Protein AF-A0A2Z6E116-F1 (afdb_monomer)

Radius of gyration: 24.7 Å; Cα contacts (8 Å, |Δi|>4): 82; chains: 1; bounding box: 45×44×66 Å

Foldseek 3Di:
DDDPPDQFWKWFDPVPPDIDIDSDPVVPPPTRIDTDPDPDPDPDPPPDDDDDDDDPDDPPDDPPPPDPVLNVVLVVLVVVLVVLVVLLVVLVVCLVVDDPVCNVVSVVVNVVSVVVNVVSVVVNVVSD

Nearest PDB structures (foldseek):
  5eiu-assembly1_D  TM=9.841E-01  e=2.443E+00  Macaca mulatta
  5c1f-assembly1_B  TM=9.085E-01  e=5.456E+00  Schizosaccharomyces pombe 972h-

pLDDT: mean 76.54, std 18.77, range [38.03, 97.5]

Secondary structure (DSSP, 8-state):
-PPP----EEEEE-SSS-EEEES-TTTTTTSEEEEE-PPP----S--S--------S--S-S------HHHHHHHHHHHHHHHHHHHHHHHHHHHHHS-HHHHHHHHHHHHHHHHHHHHHHHHHHHT-

Organism: Hydrogenophilus thermoluteolus (NCBI:txid297)

Solvent-accessible surface area (backbone atoms only — not comparable to full-atom values): 8101 Å² total; per-residue (Å²): 131,88,74,82,85,74,78,62,39,28,44,25,48,69,86,75,88,50,74,46,77,41,69,54,75,76,75,42,66,95,41,62,52,45,77,54,77,71,76,77,80,71,84,63,81,87,64,77,87,72,90,78,83,89,74,80,92,62,87,90,80,70,88,74,78,77,72,53,69,63,59,54,51,50,50,52,49,51,55,50,44,56,49,39,53,51,52,43,53,51,47,55,56,48,48,74,73,46,56,76,85,53,34,62,58,47,50,55,51,42,52,51,42,52,54,48,44,55,50,48,52,55,52,50,61,75,72,104

Structure (mmCIF, N/CA/C/O backbone):
data_AF-A0A2Z6E116-F1
#
_entry.id   AF-A0A2Z6E116-F1
#
loop_
_atom_site.group_PDB
_atom_site.id
_atom_site.type_symbol
_atom_site.label_atom_id
_atom_site.label_alt_id
_atom_site.label_comp_id
_atom_site.label_asym_id
_atom_site.label_entity_id
_atom_site.label_seq_id
_atom_site.pdbx_PDB_ins_code
_atom_site.Cartn_x
_atom_site.Cartn_y
_atom_site.Cartn_z
_atom_site.occupancy
_atom_site.B_iso_or_equiv
_atom_site.auth_s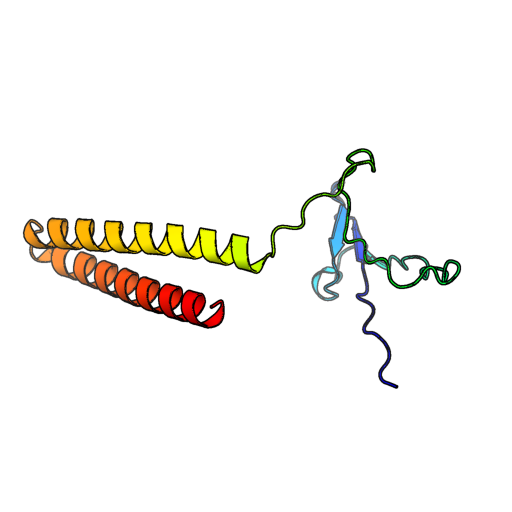eq_id
_atom_site.auth_comp_id
_atom_site.auth_asym_id
_atom_site.auth_atom_id
_atom_site.pdbx_PDB_model_num
ATOM 1 N N . MET A 1 1 ? 5.047 6.996 -42.459 1.00 38.03 1 MET A N 1
ATOM 2 C CA . MET A 1 1 ? 5.817 6.267 -41.429 1.00 38.03 1 MET A CA 1
ATOM 3 C C . MET A 1 1 ? 6.069 7.221 -40.267 1.00 38.03 1 MET A C 1
ATOM 5 O O . MET A 1 1 ? 6.754 8.212 -40.498 1.00 38.03 1 MET A O 1
ATOM 9 N N . PRO A 1 2 ? 5.483 7.024 -39.075 1.00 41.84 2 PRO A N 1
ATOM 10 C CA . PRO A 1 2 ? 5.830 7.846 -37.919 1.00 41.84 2 PRO A CA 1
ATOM 11 C C . PRO A 1 2 ? 7.256 7.486 -37.476 1.00 41.84 2 PRO A C 1
ATOM 13 O O . PRO A 1 2 ? 7.585 6.311 -37.328 1.00 41.84 2 PRO A O 1
ATOM 16 N N . GLN A 1 3 ? 8.120 8.493 -37.358 1.00 39.84 3 GLN A N 1
ATOM 17 C CA . GLN A 1 3 ? 9.522 8.313 -36.980 1.00 39.84 3 GLN A CA 1
ATOM 18 C C . GLN A 1 3 ? 9.624 7.825 -35.524 1.00 39.84 3 GLN A C 1
ATOM 20 O O . GLN A 1 3 ? 8.803 8.234 -34.696 1.00 39.84 3 GLN A O 1
ATOM 25 N N . PRO A 1 4 ? 10.60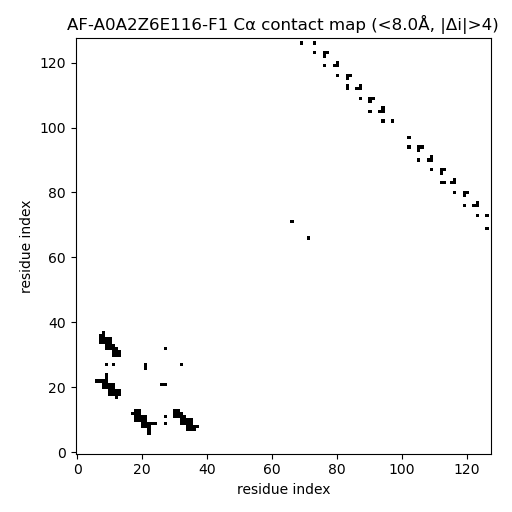5 6.968 -35.183 1.00 47.62 4 PRO A N 1
ATOM 26 C CA . PRO A 1 4 ? 10.807 6.537 -33.807 1.00 47.62 4 PRO A CA 1
ATOM 27 C C . PRO A 1 4 ? 11.115 7.756 -32.930 1.00 47.62 4 PRO A C 1
ATOM 29 O O . PRO A 1 4 ? 11.989 8.563 -33.249 1.00 47.62 4 PRO A O 1
ATOM 32 N N . ALA A 1 5 ? 10.384 7.898 -31.825 1.00 48.94 5 ALA A N 1
ATOM 33 C CA . ALA A 1 5 ? 10.650 8.910 -30.813 1.00 48.94 5 ALA A CA 1
ATOM 34 C C . ALA A 1 5 ? 11.977 8.575 -30.116 1.00 48.94 5 ALA A C 1
ATOM 36 O O . ALA A 1 5 ? 12.016 7.836 -29.134 1.00 48.94 5 ALA A O 1
ATOM 37 N N . TRP A 1 6 ? 13.086 9.072 -30.657 1.00 59.59 6 TRP A N 1
ATOM 38 C CA . TRP A 1 6 ? 14.381 9.008 -30.000 1.00 59.59 6 TRP A CA 1
ATOM 39 C C . TRP A 1 6 ? 14.317 9.876 -28.736 1.00 59.59 6 TRP A C 1
ATOM 41 O O . TRP A 1 6 ? 14.024 11.072 -28.782 1.00 59.59 6 TRP A O 1
ATOM 51 N N . ALA A 1 7 ? 14.534 9.254 -27.579 1.00 63.31 7 ALA A N 1
ATOM 52 C CA . ALA A 1 7 ? 14.692 9.963 -26.318 1.00 63.31 7 ALA A CA 1
ATOM 53 C C . ALA A 1 7 ? 15.947 10.851 -26.411 1.00 63.31 7 ALA A C 1
ATOM 55 O O . ALA A 1 7 ? 17.045 10.342 -26.638 1.00 63.31 7 ALA A O 1
ATOM 56 N N . ARG A 1 8 ? 15.797 12.174 -26.270 1.00 73.31 8 ARG A N 1
ATOM 57 C CA . ARG A 1 8 ? 16.926 13.118 -26.290 1.00 73.31 8 ARG A CA 1
ATOM 58 C C . ARG A 1 8 ? 17.621 13.021 -24.932 1.00 73.31 8 ARG A C 1
ATOM 60 O O . ARG A 1 8 ? 17.110 13.563 -23.958 1.00 73.31 8 ARG A O 1
ATOM 67 N N . LEU A 1 9 ? 18.751 12.323 -24.843 1.00 81.00 9 LEU A N 1
ATOM 68 C CA . LEU A 1 9 ? 19.484 12.201 -23.582 1.00 81.00 9 LEU A CA 1
ATOM 69 C C . LEU A 1 9 ? 20.437 13.388 -23.399 1.00 81.00 9 LEU A C 1
ATOM 71 O O . LEU A 1 9 ? 21.331 13.608 -24.208 1.00 81.00 9 LEU A O 1
ATOM 75 N N . TRP A 1 10 ? 20.264 14.139 -22.320 1.00 82.81 10 TRP A N 1
ATOM 76 C CA . TRP A 1 10 ? 21.096 15.283 -21.958 1.00 82.81 10 TRP A CA 1
ATOM 77 C C . TRP A 1 10 ? 22.007 14.929 -20.791 1.00 82.81 10 TRP A C 1
ATOM 79 O O . TRP A 1 10 ? 21.564 14.278 -19.847 1.00 82.81 10 TRP A O 1
ATOM 89 N N . LYS A 1 11 ? 23.252 15.402 -20.820 1.00 83.75 11 LYS A N 1
ATOM 90 C CA . LYS A 1 11 ? 24.182 15.375 -19.688 1.00 83.75 11 LYS A CA 1
ATOM 91 C C . LYS A 1 11 ? 24.365 16.781 -19.170 1.00 83.75 11 LYS A C 1
ATOM 93 O O . LYS A 1 11 ? 24.880 17.634 -19.880 1.00 83.75 11 LYS A O 1
ATOM 98 N N . CYS A 1 12 ? 23.963 17.002 -17.933 1.00 83.69 12 CYS A N 1
ATOM 99 C CA . CYS A 1 12 ? 24.084 18.273 -17.251 1.00 83.69 12 CYS A CA 1
ATOM 100 C C . CYS A 1 12 ? 25.232 18.224 -16.246 1.00 83.69 12 CYS A C 1
ATOM 102 O O . CYS A 1 12 ? 25.234 17.351 -15.375 1.00 83.69 12 CYS A O 1
ATOM 104 N N . ASP A 1 13 ? 26.168 19.171 -16.325 1.00 82.31 13 ASP A N 1
ATOM 105 C CA . ASP A 1 13 ? 27.078 19.450 -15.216 1.00 82.31 13 ASP A CA 1
ATOM 106 C C . ASP A 1 13 ? 26.394 20.407 -14.233 1.00 82.31 13 ASP A C 1
ATOM 108 O O . ASP A 1 13 ? 25.929 21.490 -14.595 1.00 82.31 13 ASP A O 1
ATOM 112 N N . ALA A 1 14 ? 26.270 19.981 -12.976 1.00 67.50 14 ALA A N 1
ATOM 113 C CA . ALA A 1 14 ? 25.634 20.772 -11.926 1.00 67.50 14 ALA A CA 1
ATOM 114 C C . ALA A 1 14 ? 26.627 21.690 -11.183 1.00 67.50 14 ALA A C 1
ATOM 116 O O . ALA A 1 14 ? 26.356 22.108 -10.063 1.00 67.50 14 ALA A O 1
ATOM 117 N N . GLY A 1 15 ? 27.798 21.991 -11.763 1.00 60.78 15 GLY A N 1
ATOM 118 C CA . GLY A 1 15 ? 28.803 22.889 -11.170 1.00 60.78 15 GLY A CA 1
ATOM 119 C C . GLY A 1 15 ? 29.532 22.371 -9.916 1.00 60.78 15 GLY A C 1
ATOM 120 O O . GLY A 1 15 ? 30.526 22.970 -9.525 1.00 60.78 15 GLY A O 1
ATOM 121 N N . HIS A 1 16 ? 29.105 21.248 -9.328 1.00 59.94 16 HIS A N 1
ATOM 122 C CA . HIS A 1 16 ? 29.661 20.668 -8.092 1.00 59.94 16 HIS A CA 1
ATOM 123 C C . HIS A 1 16 ? 30.268 19.258 -8.275 1.00 59.94 16 HIS A C 1
ATOM 125 O O . HIS A 1 16 ? 30.390 18.495 -7.322 1.00 59.94 16 HIS A O 1
ATOM 131 N N . GLY A 1 17 ? 30.624 18.885 -9.511 1.00 64.94 17 GLY A N 1
ATOM 132 C CA . GLY A 1 17 ? 31.154 17.552 -9.848 1.00 64.94 17 GLY A CA 1
ATOM 133 C C . GLY A 1 17 ? 30.087 16.465 -10.037 1.00 64.94 17 GLY A C 1
ATOM 134 O O . GLY A 1 17 ? 30.407 15.365 -10.477 1.00 64.94 17 GLY A O 1
ATOM 135 N N . GLU A 1 18 ? 28.816 16.775 -9.776 1.00 69.50 18 GLU A N 1
ATOM 136 C CA . GLU A 1 18 ? 27.694 15.878 -10.043 1.00 69.50 18 GLU A CA 1
ATOM 137 C C . GLU A 1 18 ? 27.251 15.991 -11.511 1.00 69.50 18 GLU A C 1
ATOM 139 O O . GLU A 1 18 ? 26.933 17.077 -12.013 1.00 69.50 18 GLU A O 1
ATOM 144 N N . VAL A 1 19 ? 27.257 14.852 -12.204 1.00 80.50 19 VAL A N 1
ATOM 145 C CA . VAL A 1 19 ? 26.821 14.723 -13.596 1.00 80.50 19 VAL A CA 1
ATOM 146 C C . VAL A 1 19 ? 25.441 14.079 -13.611 1.00 80.50 19 VAL A C 1
ATOM 148 O O . VAL A 1 19 ? 25.290 12.916 -13.241 1.00 80.50 19 VAL A O 1
ATOM 151 N N . LEU A 1 20 ? 24.442 14.819 -14.083 1.00 79.88 20 LEU A N 1
ATOM 152 C CA . LEU A 1 20 ? 23.067 14.342 -14.195 1.00 79.88 20 LEU A CA 1
ATOM 153 C C . LEU A 1 20 ? 22.743 14.004 -15.649 1.00 79.88 20 LEU A C 1
ATOM 155 O O . LEU A 1 20 ? 22.833 14.869 -16.519 1.00 79.88 20 LEU A O 1
ATOM 159 N N . TYR A 1 21 ? 22.297 12.776 -15.903 1.00 82.50 21 TYR A N 1
ATOM 160 C CA . TYR A 1 21 ? 21.760 12.377 -17.203 1.00 82.50 21 TYR A CA 1
ATOM 161 C C . TYR A 1 21 ? 20.228 12.423 -17.167 1.00 82.50 21 TYR A C 1
ATOM 163 O O . TYR A 1 21 ? 19.615 11.810 -16.297 1.00 82.50 21 TYR A O 1
ATOM 171 N N . THR A 1 22 ? 19.594 13.151 -18.090 1.00 78.19 22 THR A N 1
ATOM 172 C CA . THR A 1 22 ? 18.132 13.331 -18.121 1.00 78.19 22 THR A CA 1
ATOM 173 C C . THR A 1 22 ? 17.573 13.326 -19.543 1.00 78.19 22 THR A C 1
ATOM 175 O O . THR A 1 22 ? 18.195 13.841 -20.466 1.00 78.19 22 THR A O 1
ATOM 178 N N . ASN A 1 23 ? 16.378 12.760 -19.720 1.00 78.56 23 ASN A N 1
ATOM 179 C CA . ASN A 1 23 ? 15.584 12.859 -20.954 1.00 78.56 23 ASN A CA 1
ATOM 180 C C . ASN A 1 23 ? 14.534 13.991 -20.873 1.00 78.56 23 ASN A C 1
ATOM 182 O O . ASN A 1 23 ? 13.786 14.238 -21.815 1.00 78.56 23 ASN A O 1
ATOM 186 N N . ASP A 1 24 ? 14.450 14.692 -19.738 1.00 74.44 24 ASP A N 1
ATOM 187 C CA . ASP A 1 24 ? 13.503 15.788 -19.546 1.00 74.44 24 ASP A CA 1
ATOM 188 C C . ASP A 1 24 ? 14.168 17.146 -19.814 1.00 74.44 24 ASP A C 1
ATOM 190 O O . ASP A 1 24 ? 15.021 17.615 -19.055 1.00 74.44 24 ASP A O 1
ATOM 194 N N . MET A 1 25 ? 13.721 17.808 -20.883 1.00 64.69 25 MET A N 1
ATOM 195 C CA . MET A 1 25 ? 14.175 19.138 -21.302 1.00 64.69 25 MET A CA 1
ATOM 196 C C . MET A 1 25 ? 13.827 20.246 -20.288 1.00 64.69 25 MET A C 1
ATOM 198 O O . MET A 1 25 ? 14.363 21.349 -20.356 1.00 64.69 25 MET A O 1
ATOM 202 N N . ARG A 1 26 ? 12.926 20.003 -19.330 1.00 73.88 26 ARG A N 1
ATOM 203 C CA . ARG A 1 26 ? 12.627 20.969 -18.258 1.00 73.88 26 ARG A CA 1
ATOM 204 C C . ARG A 1 26 ? 13.775 21.070 -17.261 1.00 73.88 26 ARG A C 1
ATOM 206 O O . ARG A 1 26 ? 14.052 22.155 -16.759 1.00 73.88 26 ARG A O 1
ATOM 213 N N . VAL A 1 27 ? 14.463 19.954 -17.023 1.00 69.69 27 VAL A N 1
ATOM 214 C CA . VAL A 1 27 ? 15.575 19.844 -16.067 1.00 69.69 27 VAL A CA 1
ATOM 215 C C . VAL A 1 27 ? 16.865 20.446 -16.635 1.00 69.69 27 VAL A C 1
ATOM 217 O O . VAL A 1 27 ? 17.781 20.768 -15.879 1.00 69.69 27 VAL A O 1
ATOM 220 N N . THR A 1 28 ? 16.929 20.649 -17.956 1.00 66.69 28 THR A N 1
ATOM 221 C CA . THR A 1 28 ? 18.098 21.228 -18.627 1.00 66.69 28 THR A CA 1
ATOM 222 C C . THR A 1 28 ? 18.136 22.757 -18.604 1.00 66.69 28 THR A C 1
ATOM 224 O O . THR A 1 28 ? 19.175 23.352 -18.882 1.00 66.69 28 THR A O 1
ATOM 227 N N . ARG A 1 29 ? 17.033 23.430 -18.243 1.00 68.56 29 ARG A N 1
ATOM 228 C CA . ARG A 1 29 ? 16.977 24.898 -18.177 1.00 68.56 29 ARG A CA 1
ATOM 229 C C . ARG A 1 29 ? 17.817 25.426 -17.011 1.00 68.56 29 ARG A C 1
ATOM 231 O O . ARG A 1 29 ? 17.541 25.118 -15.857 1.00 68.56 29 ARG A O 1
ATOM 238 N N . GLY A 1 30 ? 18.820 26.250 -17.318 1.0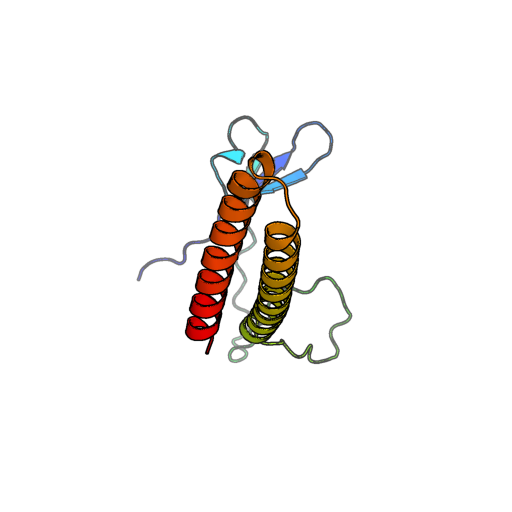0 69.25 30 GLY A N 1
ATOM 239 C CA . GLY A 1 30 ? 19.683 26.896 -16.320 1.00 69.25 30 GLY A CA 1
ATOM 240 C C . GLY A 1 30 ? 20.859 26.045 -15.827 1.00 69.25 30 GLY A C 1
ATOM 241 O O . GLY A 1 30 ? 21.618 26.508 -14.981 1.00 69.25 30 GLY A O 1
ATOM 242 N N . LYS A 1 31 ? 21.041 24.830 -16.362 1.00 71.38 31 LYS A N 1
ATOM 243 C CA . LYS A 1 31 ? 22.224 23.988 -16.131 1.00 71.38 31 LYS A CA 1
ATOM 244 C C . LYS A 1 31 ? 23.042 23.893 -17.419 1.00 71.38 31 LYS A C 1
ATOM 246 O O . LYS A 1 31 ? 22.492 24.010 -18.514 1.00 71.38 31 LYS A O 1
ATOM 251 N N . ARG A 1 32 ? 24.354 23.675 -17.310 1.00 73.19 32 ARG A N 1
ATOM 252 C CA . ARG A 1 32 ? 25.208 23.415 -18.477 1.00 73.19 32 ARG A CA 1
ATOM 253 C C . ARG A 1 32 ? 24.950 21.987 -18.952 1.00 73.19 32 ARG A C 1
ATOM 255 O O . ARG A 1 32 ? 25.533 21.035 -18.444 1.00 73.19 32 ARG A O 1
ATOM 262 N N . CYS A 1 33 ? 23.985 21.845 -19.856 1.00 76.62 33 CYS A N 1
ATOM 263 C CA . CYS A 1 33 ? 23.548 20.559 -20.380 1.00 76.62 33 CYS A CA 1
ATOM 264 C C . CYS A 1 33 ? 23.942 20.394 -21.841 1.00 76.62 33 CYS A C 1
ATOM 266 O O . CYS A 1 33 ? 23.576 21.208 -22.685 1.00 76.62 33 CYS A O 1
ATOM 268 N N . GLU A 1 34 ? 24.632 19.302 -22.136 1.00 81.38 34 GLU A N 1
ATOM 269 C CA . GLU A 1 34 ? 25.018 18.906 -23.481 1.00 81.38 34 GLU A CA 1
ATOM 270 C C . GLU A 1 34 ? 24.115 17.764 -23.961 1.00 81.38 34 GLU A C 1
ATOM 272 O O . GLU A 1 34 ? 23.827 16.825 -23.212 1.00 81.38 34 GLU A O 1
ATOM 277 N N . LEU A 1 35 ? 23.627 17.854 -25.200 1.00 76.81 35 LEU A N 1
ATOM 278 C CA . LEU A 1 35 ? 22.843 16.785 -25.810 1.00 76.81 35 LEU A CA 1
ATOM 279 C C . LEU A 1 35 ? 23.793 15.653 -26.199 1.00 76.81 35 LEU A C 1
ATOM 281 O O . LEU A 1 35 ? 24.600 15.812 -27.115 1.00 76.81 35 LEU A O 1
ATOM 285 N N . LEU A 1 36 ? 23.668 14.496 -25.549 1.00 73.50 36 LEU A N 1
ATOM 286 C CA . LEU A 1 36 ? 24.353 13.305 -26.021 1.00 73.50 36 LEU A CA 1
ATOM 287 C C . LEU A 1 36 ? 23.595 12.765 -27.218 1.00 73.50 36 LEU A C 1
ATOM 289 O O . LEU A 1 36 ? 22.548 12.126 -27.102 1.00 73.50 36 LEU A O 1
ATOM 293 N N . THR A 1 37 ? 24.180 12.999 -28.383 1.00 64.69 37 THR A N 1
ATOM 294 C CA . THR A 1 37 ? 23.870 12.208 -29.562 1.00 64.69 37 THR A CA 1
ATOM 295 C C . THR A 1 37 ? 24.479 10.835 -29.310 1.00 64.69 37 THR A C 1
ATOM 297 O O . THR A 1 37 ? 25.689 10.656 -29.449 1.00 64.69 37 THR A O 1
ATOM 300 N N . LEU A 1 38 ? 23.671 9.874 -28.849 1.00 60.91 38 LEU A N 1
ATOM 301 C CA . LEU A 1 38 ? 24.118 8.487 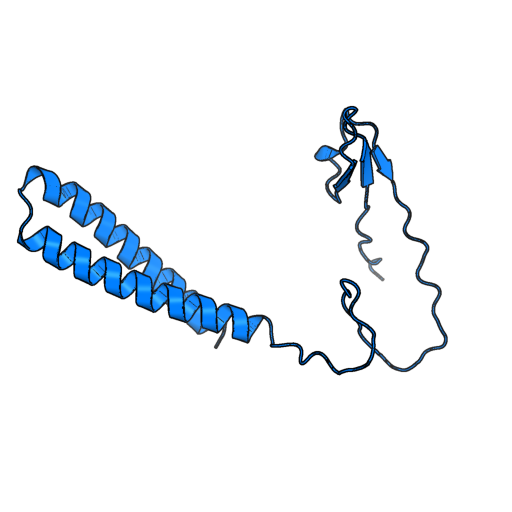-28.887 1.00 60.91 38 LEU A CA 1
ATOM 302 C C . LEU A 1 38 ? 24.407 8.174 -30.360 1.00 60.91 38 LEU A C 1
ATOM 304 O O . LEU A 1 38 ? 23.567 8.512 -31.201 1.00 60.91 38 LEU A O 1
ATOM 308 N N . PRO A 1 39 ? 25.579 7.605 -30.693 1.00 51.50 39 PRO A N 1
ATOM 309 C CA . PRO A 1 39 ? 25.863 7.231 -32.066 1.00 51.50 39 PRO A CA 1
ATOM 310 C C . PRO A 1 39 ? 24.714 6.355 -32.560 1.00 51.50 39 PRO A C 1
ATOM 312 O O . PRO A 1 39 ? 24.275 5.449 -31.844 1.00 51.50 39 PRO A O 1
ATOM 315 N N . GLU A 1 40 ? 24.199 6.671 -33.750 1.00 54.44 40 GLU A N 1
ATOM 316 C CA . GLU A 1 40 ? 23.239 5.818 -34.440 1.00 54.44 40 GLU A CA 1
ATOM 317 C C . GLU A 1 40 ? 23.773 4.391 -34.371 1.00 54.44 40 GLU A C 1
ATOM 319 O O . GLU A 1 40 ? 24.916 4.129 -34.761 1.00 54.44 40 GLU A O 1
ATOM 324 N N . ALA A 1 41 ? 22.978 3.486 -33.797 1.00 51.66 41 ALA A N 1
ATOM 325 C CA . ALA A 1 41 ? 23.311 2.078 -33.792 1.00 51.66 41 ALA A CA 1
ATOM 326 C C . ALA A 1 41 ? 23.462 1.669 -35.259 1.00 51.66 41 ALA A C 1
ATOM 328 O O . ALA A 1 41 ? 22.466 1.537 -35.971 1.00 51.66 41 ALA A O 1
ATOM 329 N N . GLN A 1 42 ? 24.708 1.539 -35.727 1.00 51.22 42 GLN A N 1
ATOM 330 C CA . GLN A 1 42 ? 24.980 1.015 -37.055 1.00 51.22 42 GLN A CA 1
ATOM 331 C C . GLN A 1 42 ? 24.209 -0.301 -37.167 1.00 51.22 42 GLN A C 1
ATOM 333 O O . GLN A 1 42 ? 24.287 -1.112 -36.233 1.00 51.22 42 GLN A O 1
ATOM 338 N N . PRO A 1 43 ? 23.444 -0.526 -38.248 1.00 44.78 43 PRO A N 1
ATOM 339 C CA . PRO A 1 43 ? 22.795 -1.802 -38.454 1.00 44.78 43 PRO A CA 1
ATOM 340 C C . PRO A 1 43 ? 23.910 -2.828 -38.654 1.00 44.78 43 PRO A C 1
ATOM 342 O O . PRO A 1 43 ? 24.428 -3.010 -39.754 1.00 44.78 43 PRO A O 1
ATOM 345 N N . GLY A 1 44 ? 24.329 -3.468 -37.560 1.00 49.34 44 GLY A N 1
ATOM 346 C CA . GLY A 1 44 ? 25.165 -4.653 -37.621 1.00 49.34 44 GLY A CA 1
ATOM 347 C C . GLY A 1 44 ? 24.496 -5.658 -38.559 1.00 49.34 44 GLY A C 1
ATOM 348 O O . GLY A 1 44 ? 23.264 -5.636 -38.682 1.00 49.34 44 GLY A O 1
ATOM 349 N N . PRO A 1 45 ? 25.272 -6.512 -39.254 1.00 39.22 45 PRO A N 1
ATOM 350 C CA . PRO A 1 45 ? 24.715 -7.478 -40.193 1.00 39.22 45 PRO A CA 1
ATOM 351 C C . PRO A 1 45 ? 23.532 -8.167 -39.528 1.00 39.22 45 PRO A C 1
ATOM 353 O O . PRO A 1 45 ? 23.682 -8.624 -38.395 1.00 39.22 45 PRO A O 1
ATOM 356 N N . SER A 1 46 ? 22.378 -8.154 -40.209 1.00 47.03 46 SER A N 1
ATOM 357 C CA . SER A 1 46 ? 21.093 -8.672 -39.733 1.00 47.03 46 SER A CA 1
ATOM 358 C C . SER A 1 46 ? 21.248 -10.122 -39.283 1.00 47.03 46 SER A C 1
ATOM 360 O O . SER A 1 46 ? 20.999 -11.083 -40.010 1.00 47.03 46 SER A O 1
ATOM 362 N N . ARG A 1 47 ? 21.709 -10.288 -38.048 1.00 51.50 47 ARG A N 1
ATOM 363 C CA . ARG A 1 47 ? 21.506 -11.481 -37.263 1.00 51.50 47 ARG A CA 1
ATOM 364 C C . ARG A 1 47 ? 20.077 -11.319 -36.802 1.00 51.50 47 ARG A C 1
ATOM 366 O O . ARG A 1 47 ? 19.771 -10.400 -36.046 1.00 51.50 47 ARG A O 1
ATOM 373 N N . ARG A 1 48 ? 19.206 -12.145 -37.380 1.00 48.16 48 ARG A N 1
ATOM 374 C CA . ARG A 1 48 ? 17.805 -12.315 -36.986 1.00 48.16 48 ARG A CA 1
ATOM 375 C C . ARG A 1 48 ? 17.638 -11.991 -35.501 1.00 48.16 48 ARG A C 1
ATOM 377 O O . ARG A 1 48 ? 18.340 -12.579 -34.687 1.00 48.16 48 ARG A O 1
ATOM 384 N N . ALA A 1 49 ? 16.755 -11.029 -35.230 1.00 51.88 49 ALA A N 1
ATOM 385 C CA . ALA A 1 49 ? 16.308 -10.545 -33.927 1.00 51.88 49 ALA A CA 1
ATOM 386 C C . ALA A 1 49 ? 16.985 -11.208 -32.715 1.00 51.88 49 ALA A C 1
ATOM 388 O O . ALA A 1 49 ? 16.601 -12.292 -32.283 1.00 51.88 49 ALA A O 1
ATOM 389 N N . GLY A 1 50 ? 17.962 -10.511 -32.144 1.00 46.56 50 GLY A N 1
ATOM 390 C CA . GLY A 1 50 ? 18.492 -10.815 -30.824 1.00 46.56 50 GLY A CA 1
ATOM 391 C C . GLY A 1 50 ? 18.356 -9.586 -29.942 1.00 46.56 50 GLY A C 1
ATOM 392 O O . GLY A 1 50 ? 19.255 -8.755 -29.906 1.00 46.56 50 GLY A O 1
ATOM 393 N N . ASN A 1 51 ? 17.218 -9.448 -29.266 1.00 49.50 51 ASN A N 1
ATOM 394 C CA . ASN A 1 51 ? 17.042 -8.481 -28.186 1.00 49.50 51 ASN A CA 1
ATOM 395 C C . ASN A 1 51 ? 18.140 -8.672 -27.126 1.00 49.50 51 ASN A C 1
ATOM 397 O O . ASN A 1 51 ? 18.234 -9.760 -26.564 1.00 49.50 51 ASN A O 1
ATOM 401 N N . THR A 1 52 ? 18.873 -7.621 -26.752 1.00 44.09 52 THR A N 1
ATOM 402 C CA . THR A 1 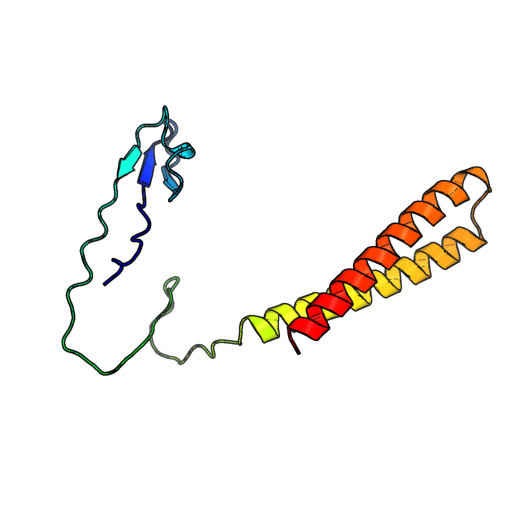52 ? 19.577 -7.586 -25.457 1.00 44.09 52 THR A CA 1
ATOM 403 C C . THR A 1 52 ? 19.440 -6.217 -24.791 1.00 44.09 52 THR A C 1
ATOM 405 O O . THR A 1 52 ? 20.104 -5.248 -25.151 1.00 44.09 52 THR A O 1
ATOM 408 N N . THR A 1 53 ? 18.539 -6.172 -23.809 1.00 55.69 53 THR A N 1
ATOM 409 C CA . THR A 1 53 ? 18.450 -5.220 -22.687 1.00 55.69 53 THR A CA 1
ATOM 410 C C . THR A 1 53 ? 19.733 -5.213 -21.819 1.00 55.69 53 THR A C 1
ATOM 412 O O . THR A 1 53 ? 20.575 -6.094 -21.987 1.00 55.69 53 THR A O 1
ATOM 415 N N . PRO A 1 54 ? 19.925 -4.221 -20.920 1.00 48.59 54 PRO A N 1
ATOM 416 C CA . PRO A 1 54 ? 21.237 -3.714 -20.520 1.00 48.59 54 PRO A CA 1
ATOM 417 C C . PRO A 1 54 ? 21.970 -4.614 -19.518 1.00 48.59 54 PRO A C 1
ATOM 419 O O . PRO A 1 54 ? 21.373 -5.188 -18.609 1.00 48.59 54 PRO A O 1
ATOM 422 N N . THR A 1 55 ? 23.294 -4.659 -19.657 1.00 44.94 55 THR A N 1
ATOM 423 C CA . THR A 1 55 ? 24.228 -5.320 -18.746 1.00 44.94 55 THR A CA 1
ATOM 424 C C . THR A 1 55 ? 24.922 -4.259 -17.887 1.00 44.94 55 THR A C 1
ATOM 426 O O . THR A 1 55 ? 25.769 -3.516 -18.375 1.00 44.94 55 THR A O 1
ATOM 429 N N . THR A 1 56 ? 24.604 -4.223 -16.589 1.00 56.56 56 THR A N 1
ATOM 430 C CA . THR A 1 56 ? 25.623 -3.963 -15.560 1.00 56.56 56 THR A CA 1
ATOM 431 C C . THR A 1 56 ? 26.638 -5.093 -15.691 1.00 56.56 56 THR A C 1
ATOM 433 O O . THR A 1 56 ? 26.256 -6.259 -15.616 1.00 56.56 56 THR A O 1
ATOM 436 N N . SER A 1 57 ? 27.890 -4.760 -15.990 1.00 59.19 57 SER A N 1
ATOM 437 C CA . SER A 1 57 ? 28.955 -5.663 -16.444 1.00 59.19 57 SER A CA 1
ATOM 438 C C . SER A 1 57 ? 29.122 -6.918 -15.569 1.00 59.19 57 SER A C 1
ATOM 440 O O . SER A 1 57 ? 29.859 -6.910 -14.589 1.00 59.19 57 SER A O 1
ATOM 442 N N . ARG A 1 58 ? 28.464 -8.017 -15.966 1.00 55.28 58 ARG A N 1
ATOM 443 C CA . ARG A 1 58 ? 28.774 -9.412 -15.606 1.00 55.28 58 ARG A CA 1
ATOM 444 C C . ARG A 1 58 ? 29.312 -10.085 -16.879 1.00 55.28 58 ARG A C 1
ATOM 446 O O . ARG A 1 58 ? 28.756 -9.809 -17.945 1.00 55.28 58 ARG A O 1
ATOM 453 N N . PRO A 1 59 ? 30.373 -10.915 -16.822 1.00 54.25 59 PRO A N 1
ATOM 454 C CA . PRO A 1 59 ? 30.914 -11.586 -18.002 1.00 54.25 59 PRO A CA 1
ATOM 455 C C . PRO A 1 59 ? 29.805 -12.342 -18.742 1.00 54.25 59 PRO A C 1
ATOM 457 O O . PRO A 1 59 ? 29.063 -13.136 -18.162 1.00 54.25 59 PRO A O 1
ATOM 460 N N . VAL A 1 60 ? 29.660 -12.009 -20.023 1.00 58.00 60 VAL A N 1
ATOM 461 C CA . VAL A 1 60 ? 28.656 -12.544 -20.944 1.00 58.00 60 VAL A CA 1
ATOM 462 C C . VAL A 1 60 ? 28.981 -14.014 -21.192 1.00 58.00 60 VAL A C 1
ATOM 464 O O . VAL A 1 60 ? 29.871 -14.335 -21.973 1.00 58.00 60 VAL A O 1
ATOM 467 N N . GLY A 1 61 ? 28.291 -14.903 -20.481 1.00 51.97 61 GLY A N 1
ATOM 468 C CA . GLY A 1 61 ? 28.527 -16.342 -20.585 1.00 51.97 61 GLY A CA 1
ATOM 469 C C . GLY A 1 61 ? 27.462 -17.237 -19.959 1.00 51.97 61 GLY A C 1
ATOM 470 O O . GLY A 1 61 ? 27.696 -18.430 -19.848 1.00 51.97 61 GLY A O 1
ATOM 471 N N . GLU A 1 62 ? 26.300 -16.711 -19.564 1.00 52.19 62 GLU A N 1
ATOM 472 C CA . GLU A 1 62 ? 25.181 -17.526 -19.073 1.00 52.19 62 GLU A CA 1
ATOM 473 C C . GLU A 1 62 ? 23.849 -16.842 -19.412 1.00 52.19 62 GLU A C 1
ATOM 475 O O . GLU A 1 62 ? 23.749 -15.619 -19.256 1.00 52.19 62 GLU A O 1
ATOM 480 N N . PRO A 1 63 ? 22.814 -17.585 -19.849 1.00 49.03 63 PRO A N 1
ATOM 481 C CA . PRO A 1 63 ? 21.492 -17.021 -20.076 1.00 49.03 63 PRO A CA 1
ATOM 482 C C . PRO A 1 63 ? 20.914 -16.579 -18.730 1.00 49.03 63 PRO A C 1
ATOM 484 O O . PRO A 1 63 ? 20.414 -17.392 -17.953 1.00 49.03 63 PRO A O 1
ATOM 487 N N . ALA A 1 64 ? 20.990 -15.280 -18.436 1.00 54.19 64 ALA A N 1
ATOM 488 C CA . ALA A 1 64 ? 20.228 -14.693 -17.347 1.00 54.19 64 ALA A CA 1
ATOM 489 C C . ALA A 1 64 ? 18.749 -14.956 -17.649 1.00 54.19 64 ALA A C 1
ATOM 491 O O . ALA A 1 64 ? 18.185 -14.376 -18.577 1.00 54.19 64 ALA A O 1
ATOM 492 N N . GLN A 1 65 ? 18.151 -15.893 -16.914 1.00 57.19 65 GLN A N 1
ATOM 493 C CA . GLN A 1 65 ? 16.733 -16.207 -16.995 1.00 57.19 65 GLN A CA 1
ATOM 494 C C . GLN A 1 65 ? 15.978 -14.922 -16.653 1.00 57.19 65 GLN A C 1
ATOM 496 O O . GLN A 1 65 ? 15.933 -14.498 -15.499 1.00 57.19 65 GLN A O 1
ATOM 501 N N . LEU A 1 66 ? 15.473 -14.245 -17.685 1.00 59.81 66 LEU A N 1
ATOM 502 C CA . LEU A 1 66 ? 14.668 -13.042 -17.553 1.00 59.81 66 LEU A CA 1
ATOM 503 C C . LEU A 1 66 ? 13.381 -13.457 -16.850 1.00 59.81 66 LEU A C 1
ATOM 505 O O . LEU A 1 66 ? 12.449 -13.930 -17.495 1.00 59.81 66 LEU A O 1
ATOM 509 N N . VAL A 1 67 ? 13.344 -13.329 -15.522 1.00 61.59 67 VAL A N 1
ATOM 510 C CA . VAL A 1 67 ? 12.095 -13.468 -14.777 1.00 61.59 67 VAL A CA 1
ATOM 511 C C . VAL A 1 67 ? 11.132 -12.451 -15.388 1.00 61.59 67 VAL A C 1
ATOM 513 O O . VAL A 1 67 ? 11.480 -11.263 -15.442 1.00 61.59 67 VAL A O 1
ATOM 516 N N . PRO A 1 68 ? 9.961 -12.881 -15.887 1.00 76.12 68 PRO A N 1
ATOM 517 C CA . PRO A 1 68 ? 8.969 -11.961 -16.410 1.00 76.12 68 PRO A CA 1
ATOM 518 C C . PRO A 1 68 ? 8.726 -10.870 -15.372 1.00 76.12 68 PRO A C 1
ATOM 520 O O . PRO A 1 68 ? 8.514 -11.157 -14.191 1.00 76.12 68 PRO A O 1
ATOM 523 N N . ARG A 1 69 ? 8.804 -9.598 -15.781 1.00 79.69 69 ARG A N 1
ATOM 524 C CA . ARG A 1 69 ? 8.574 -8.466 -14.864 1.00 79.69 69 ARG A CA 1
ATOM 525 C C . ARG A 1 69 ? 7.236 -8.606 -14.137 1.00 79.69 69 ARG A C 1
ATOM 527 O O . ARG A 1 69 ? 7.136 -8.227 -12.973 1.00 79.69 69 ARG A O 1
ATOM 534 N N . ASP A 1 70 ? 6.260 -9.217 -14.799 1.00 84.50 70 ASP A N 1
ATOM 535 C CA . ASP A 1 70 ? 4.939 -9.498 -14.253 1.00 84.50 70 ASP A CA 1
ATOM 536 C C . ASP A 1 70 ? 4.969 -10.544 -13.132 1.00 84.50 70 ASP A C 1
ATOM 538 O O . ASP A 1 70 ? 4.240 -10.395 -12.157 1.00 84.50 70 ASP A O 1
ATOM 542 N N . ASP A 1 71 ? 5.864 -11.536 -13.176 1.00 86.94 71 ASP A N 1
ATOM 543 C CA . ASP A 1 71 ? 6.030 -12.508 -12.087 1.00 86.94 71 ASP A CA 1
ATOM 544 C C . ASP A 1 71 ? 6.664 -11.883 -10.845 1.00 86.94 71 ASP A C 1
ATOM 546 O O . ASP A 1 71 ? 6.308 -12.224 -9.713 1.00 86.94 71 ASP A O 1
ATOM 550 N N . LEU A 1 72 ? 7.620 -10.969 -11.037 1.00 89.94 72 LEU A N 1
ATOM 551 C CA . LEU A 1 72 ? 8.187 -10.197 -9.933 1.00 89.94 72 LEU A CA 1
ATOM 552 C C . LEU A 1 72 ? 7.127 -9.261 -9.340 1.00 89.94 72 LEU A C 1
ATOM 554 O O . LEU A 1 72 ? 6.930 -9.256 -8.127 1.00 89.94 72 LEU A O 1
ATOM 558 N N . ARG A 1 73 ? 6.399 -8.528 -10.190 1.00 91.81 73 ARG A N 1
ATOM 559 C CA . ARG A 1 73 ? 5.319 -7.632 -9.761 1.00 91.81 73 ARG A CA 1
ATOM 560 C C . ARG A 1 73 ? 4.220 -8.392 -9.019 1.00 91.81 73 ARG A C 1
ATOM 562 O O . ARG A 1 73 ? 3.801 -7.961 -7.951 1.00 91.81 73 ARG A O 1
ATOM 569 N N . ARG A 1 74 ? 3.807 -9.556 -9.525 1.00 93.94 74 ARG A N 1
ATOM 570 C CA . ARG A 1 74 ? 2.817 -10.432 -8.883 1.00 93.94 74 ARG A CA 1
ATOM 571 C C . ARG A 1 74 ? 3.296 -10.916 -7.515 1.00 93.94 74 ARG A C 1
ATOM 573 O O . ARG A 1 74 ? 2.501 -10.958 -6.581 1.00 93.94 74 ARG A O 1
ATOM 580 N N . ARG A 1 75 ? 4.577 -11.279 -7.377 1.00 93.69 75 ARG A N 1
ATOM 581 C CA . ARG A 1 75 ? 5.160 -11.658 -6.078 1.00 93.69 75 ARG A CA 1
ATOM 582 C C . ARG A 1 75 ? 5.121 -10.504 -5.081 1.00 93.69 75 ARG A C 1
ATOM 584 O O . ARG A 1 75 ? 4.637 -10.710 -3.975 1.00 93.69 75 ARG A O 1
ATOM 591 N N . ILE A 1 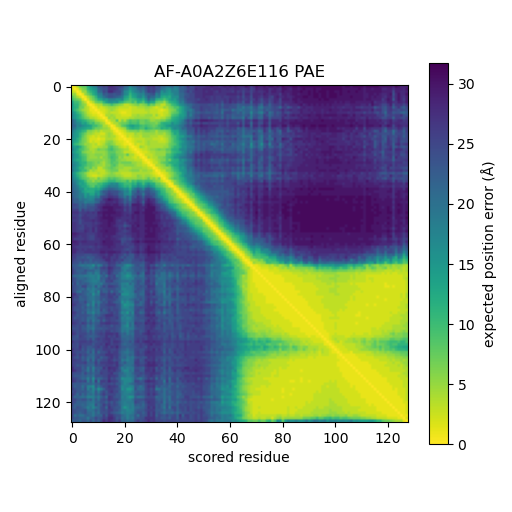76 ? 5.554 -9.313 -5.491 1.00 94.56 76 ILE A N 1
ATOM 592 C CA . ILE A 1 76 ? 5.544 -8.116 -4.637 1.00 94.56 76 ILE A CA 1
ATOM 593 C C . ILE A 1 76 ? 4.119 -7.804 -4.171 1.00 94.56 76 ILE A C 1
ATOM 595 O O . ILE A 1 76 ? 3.878 -7.723 -2.971 1.00 94.56 76 ILE A O 1
ATOM 599 N N . LEU A 1 77 ? 3.158 -7.740 -5.096 1.00 95.44 77 LEU A N 1
ATOM 600 C CA . LEU A 1 77 ? 1.761 -7.444 -4.768 1.00 95.44 77 LEU A CA 1
ATOM 601 C C . LEU A 1 77 ? 1.126 -8.500 -3.852 1.00 95.44 77 LEU A C 1
ATOM 603 O O . LEU A 1 77 ? 0.302 -8.162 -3.010 1.00 95.44 77 LEU A O 1
ATOM 607 N N . ARG A 1 78 ? 1.509 -9.779 -3.969 1.00 95.00 78 ARG A N 1
ATOM 608 C CA . ARG A 1 78 ? 1.064 -10.821 -3.026 1.00 95.00 78 ARG A CA 1
ATOM 609 C C . ARG A 1 78 ? 1.610 -10.587 -1.621 1.00 95.00 78 ARG A C 1
ATOM 611 O O . ARG A 1 78 ? 0.851 -10.677 -0.664 1.00 95.00 78 ARG A O 1
ATOM 618 N N . THR A 1 79 ? 2.893 -10.257 -1.499 1.00 96.31 79 THR A N 1
ATOM 619 C CA . THR A 1 79 ? 3.497 -9.919 -0.203 1.00 96.31 79 THR A CA 1
ATOM 620 C C . THR A 1 79 ? 2.856 -8.669 0.404 1.00 96.31 79 THR A C 1
ATOM 622 O O . THR A 1 79 ? 2.571 -8.642 1.599 1.00 96.31 79 THR A O 1
ATOM 625 N N . GLU A 1 80 ? 2.581 -7.646 -0.405 1.00 95.75 80 GLU A N 1
ATOM 626 C CA . GLU A 1 80 ? 1.871 -6.445 0.045 1.00 95.75 80 GLU A CA 1
ATOM 627 C C . GLU A 1 80 ? 0.443 -6.766 0.501 1.00 95.75 80 GLU A C 1
ATOM 629 O O . GLU A 1 80 ? 0.028 -6.297 1.557 1.00 95.75 80 GLU A O 1
ATOM 634 N N . LEU A 1 81 ? -0.279 -7.626 -0.222 1.00 96.44 81 LEU A N 1
ATOM 635 C CA . LEU A 1 81 ? -1.621 -8.075 0.154 1.00 96.44 81 LEU A CA 1
ATOM 636 C C . LEU A 1 81 ? -1.635 -8.787 1.512 1.00 96.44 81 LEU A C 1
ATOM 638 O O . LEU A 1 81 ? -2.483 -8.486 2.351 1.00 96.44 81 LEU A O 1
ATOM 642 N N . GLU A 1 82 ? -0.692 -9.699 1.753 1.00 96.69 82 GLU A N 1
ATOM 643 C CA . GLU A 1 82 ? -0.556 -10.377 3.049 1.00 96.69 82 GLU A CA 1
ATOM 644 C C . GLU A 1 82 ? -0.251 -9.386 4.179 1.00 96.69 82 GLU A C 1
ATOM 646 O O . GLU A 1 82 ? -0.783 -9.509 5.285 1.00 96.69 82 GLU A O 1
ATOM 651 N N . ASN A 1 83 ? 0.595 -8.389 3.915 1.00 96.44 83 ASN A N 1
ATOM 652 C CA . ASN A 1 83 ? 0.917 -7.357 4.893 1.00 96.44 83 ASN A CA 1
ATOM 653 C C . ASN A 1 83 ? -0.296 -6.475 5.205 1.00 96.44 83 ASN A C 1
ATOM 655 O O . ASN A 1 83 ? -0.567 -6.225 6.378 1.00 96.44 83 ASN A O 1
ATOM 659 N N . GLU A 1 84 ? -1.055 -6.051 4.194 1.00 96.62 84 GLU A N 1
ATOM 660 C CA . GLU A 1 84 ? -2.276 -5.261 4.382 1.00 96.62 84 GLU A CA 1
ATOM 661 C C . GLU A 1 84 ? -3.331 -6.035 5.187 1.00 96.62 84 GLU A C 1
ATOM 663 O O . GLU A 1 84 ? -3.917 -5.490 6.121 1.00 96.62 84 GLU A O 1
ATOM 668 N N . GLN A 1 85 ? -3.517 -7.332 4.917 1.00 95.81 85 GLN A N 1
ATOM 669 C CA . GLN A 1 85 ? -4.409 -8.188 5.709 1.00 95.81 85 GLN A CA 1
ATOM 670 C C . GLN A 1 85 ? -3.988 -8.272 7.181 1.00 95.81 85 GLN A C 1
ATOM 672 O O . GLN A 1 85 ? -4.829 -8.144 8.071 1.00 95.81 85 GLN A O 1
ATOM 677 N N . LYS A 1 86 ? -2.687 -8.442 7.451 1.00 96.88 86 LYS A N 1
ATOM 678 C CA . LYS A 1 86 ? -2.153 -8.452 8.822 1.00 96.88 86 LYS A CA 1
ATOM 679 C C . LYS A 1 86 ? -2.384 -7.115 9.523 1.00 96.88 86 LYS A C 1
ATOM 681 O O . LYS A 1 86 ? -2.815 -7.110 10.669 1.00 96.88 86 LYS A O 1
ATOM 686 N N . GLN A 1 87 ? -2.138 -5.995 8.842 1.00 96.25 87 GLN A N 1
ATOM 687 C CA . GLN A 1 87 ? -2.362 -4.660 9.405 1.00 96.25 87 GLN A CA 1
ATOM 688 C C . GLN A 1 87 ? -3.836 -4.421 9.736 1.00 96.25 87 GLN A C 1
ATOM 690 O O . GLN A 1 87 ? -4.138 -3.879 10.796 1.00 96.25 87 GLN A O 1
ATOM 695 N N . ILE A 1 88 ? -4.759 -4.864 8.876 1.00 96.44 88 ILE A N 1
ATOM 696 C CA . ILE A 1 88 ? -6.199 -4.791 9.157 1.00 96.44 88 ILE A CA 1
ATOM 697 C C . ILE A 1 88 ? -6.538 -5.600 10.409 1.00 96.44 88 ILE A C 1
ATOM 699 O O . ILE A 1 88 ? -7.179 -5.057 11.302 1.00 96.44 88 ILE A O 1
ATOM 703 N N . ALA A 1 89 ? -6.069 -6.847 10.512 1.00 96.19 89 ALA A N 1
ATOM 704 C CA . ALA A 1 89 ? -6.325 -7.684 11.683 1.00 96.19 89 ALA A CA 1
ATOM 705 C C . ALA A 1 89 ? -5.790 -7.041 12.975 1.00 96.19 89 ALA A C 1
ATOM 707 O O . ALA A 1 89 ? -6.507 -6.968 13.971 1.00 96.19 89 ALA A O 1
ATOM 708 N N . THR A 1 90 ? -4.568 -6.499 12.950 1.00 95.56 90 THR A N 1
ATOM 709 C CA . THR A 1 90 ? -3.996 -5.775 14.095 1.00 95.56 90 THR A CA 1
ATOM 710 C C . THR A 1 90 ? -4.848 -4.561 14.463 1.00 95.56 90 THR A C 1
ATOM 712 O O . THR 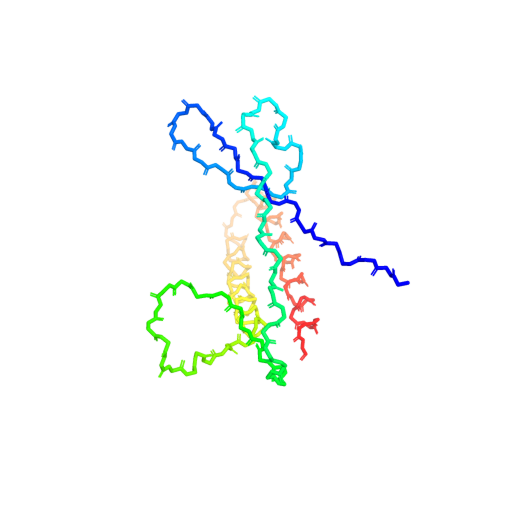A 1 90 ? -5.239 -4.418 15.619 1.00 95.56 90 THR A O 1
ATOM 715 N N . LEU A 1 91 ? -5.217 -3.723 13.491 1.00 94.94 91 LEU A N 1
ATOM 716 C CA . LEU A 1 91 ? -6.048 -2.541 13.736 1.00 94.94 91 LEU A CA 1
ATOM 717 C C . LEU A 1 91 ? -7.446 -2.900 14.249 1.00 94.94 91 LEU A C 1
ATOM 719 O O . LEU A 1 91 ? -7.993 -2.163 15.062 1.00 94.94 91 LEU A O 1
ATOM 723 N N . GLU A 1 92 ? -8.027 -4.018 13.812 1.00 94.19 92 GLU A N 1
ATOM 724 C CA . GLU A 1 92 ? -9.304 -4.520 14.329 1.00 94.19 92 GLU A CA 1
ATOM 725 C C . GLU A 1 92 ? -9.183 -4.944 15.799 1.00 94.19 92 GLU A C 1
ATOM 727 O O . GLU A 1 92 ? -10.051 -4.604 16.606 1.00 94.19 92 GLU A O 1
ATOM 732 N N . THR A 1 93 ? -8.081 -5.601 16.181 1.00 94.81 93 THR A N 1
ATOM 733 C CA . THR A 1 93 ? -7.818 -5.938 17.591 1.00 94.81 93 THR A CA 1
ATOM 734 C C . THR A 1 93 ? -7.545 -4.707 18.453 1.00 94.81 93 THR A C 1
ATOM 736 O O . THR A 1 93 ? -8.061 -4.617 19.567 1.00 94.81 93 THR A O 1
ATOM 739 N N . GLU A 1 94 ? -6.798 -3.728 17.938 1.00 93.38 94 GLU A N 1
ATOM 740 C CA . GLU A 1 94 ? -6.555 -2.456 18.624 1.00 93.38 94 GLU A CA 1
ATOM 741 C C . GLU A 1 94 ? -7.854 -1.665 18.784 1.00 93.38 94 GLU A C 1
ATOM 743 O O . GLU A 1 94 ? -8.109 -1.095 19.840 1.00 93.38 94 GLU A O 1
ATOM 748 N N . LEU A 1 95 ? -8.724 -1.665 17.769 1.00 92.88 95 LEU A N 1
ATOM 749 C CA . LEU A 1 95 ? -10.008 -0.972 17.828 1.00 92.88 95 LEU A CA 1
ATOM 750 C C . LEU A 1 95 ? -10.926 -1.549 18.916 1.00 92.88 95 LEU A C 1
ATOM 752 O O . LEU A 1 95 ? -11.689 -0.794 19.517 1.00 92.88 95 LEU A O 1
ATOM 756 N N . ALA A 1 96 ? -10.844 -2.856 19.183 1.00 91.88 96 ALA A N 1
ATOM 757 C CA . ALA A 1 96 ? -11.629 -3.514 20.225 1.00 91.88 96 ALA A CA 1
ATOM 758 C C . ALA A 1 96 ? -11.211 -3.107 21.649 1.00 91.88 96 ALA A C 1
ATOM 760 O O . ALA A 1 96 ? -12.043 -3.119 22.555 1.00 91.88 96 ALA A O 1
ATOM 761 N N . THR A 1 97 ? -9.943 -2.741 21.856 1.00 92.81 97 THR A N 1
ATOM 762 C CA . THR A 1 97 ? -9.397 -2.362 23.172 1.00 92.81 97 THR A CA 1
ATOM 763 C C . THR A 1 97 ? -9.199 -0.852 23.334 1.00 92.81 97 THR A C 1
ATOM 765 O O . THR A 1 97 ? -8.957 -0.378 24.444 1.00 92.81 97 THR A O 1
ATOM 768 N N . ALA A 1 98 ? -9.322 -0.081 22.251 1.00 90.50 98 ALA A N 1
ATOM 769 C CA . ALA A 1 98 ? -9.039 1.347 22.243 1.00 90.50 98 ALA A CA 1
ATOM 770 C C . ALA A 1 98 ? -10.137 2.212 22.897 1.00 90.50 98 ALA A C 1
ATOM 772 O O . ALA A 1 98 ? -11.336 1.963 22.710 1.00 90.50 98 ALA A O 1
ATOM 773 N N . PRO A 1 99 ? -9.746 3.308 23.580 1.00 91.25 99 PRO A N 1
ATOM 774 C CA . PRO A 1 99 ? -10.677 4.309 24.099 1.00 91.25 99 PRO A CA 1
ATOM 775 C C . PRO A 1 99 ? -11.373 5.079 22.966 1.00 91.25 99 PRO A C 1
ATOM 777 O O . PRO A 1 99 ? -10.828 5.215 21.868 1.00 91.25 99 PRO A O 1
ATOM 780 N N . ALA A 1 100 ? -12.565 5.622 23.240 1.00 89.00 100 ALA A N 1
ATOM 781 C CA . ALA A 1 100 ? -13.430 6.269 22.245 1.00 89.00 100 ALA A CA 1
ATOM 782 C C . ALA A 1 100 ? -12.719 7.358 21.417 1.00 89.00 100 ALA A C 1
ATOM 784 O O . ALA A 1 100 ? -12.903 7.420 20.200 1.00 89.00 100 ALA A O 1
ATOM 785 N N . ASP A 1 101 ? -11.841 8.142 22.046 1.00 88.94 101 ASP A N 1
ATOM 786 C CA . ASP A 1 101 ? -11.089 9.217 21.387 1.00 88.94 101 ASP A CA 1
ATOM 787 C C . ASP A 1 101 ? -10.109 8.692 20.321 1.00 88.94 101 ASP A C 1
ATOM 789 O O . ASP A 1 101 ? -9.899 9.318 19.281 1.00 88.94 101 ASP A O 1
ATOM 793 N N . ALA A 1 102 ? -9.533 7.503 20.536 1.00 90.88 102 ALA A N 1
ATOM 794 C CA . ALA A 1 102 ? -8.608 6.867 19.598 1.00 90.88 102 ALA A CA 1
ATOM 795 C C . ALA A 1 102 ? -9.333 6.058 18.505 1.00 90.88 102 ALA A C 1
ATOM 797 O O . ALA A 1 102 ? -8.785 5.861 17.415 1.00 90.88 102 ALA A O 1
ATOM 798 N N . GLN A 1 103 ? -10.575 5.623 18.754 1.00 92.00 103 GLN A N 1
ATOM 799 C CA . GLN A 1 103 ? -11.338 4.787 17.821 1.00 92.00 103 GLN A CA 1
ATOM 800 C C . GLN A 1 103 ? -11.597 5.475 16.479 1.00 92.00 103 GLN A C 1
ATOM 802 O O . GLN A 1 103 ? -11.539 4.815 15.443 1.00 92.00 103 GLN A O 1
ATOM 807 N N . ALA A 1 104 ? -11.851 6.788 16.464 1.00 92.69 104 ALA A N 1
ATOM 808 C CA . ALA A 1 104 ? -12.079 7.525 15.219 1.00 92.69 104 ALA A CA 1
ATOM 809 C C . ALA A 1 104 ? -10.857 7.448 14.282 1.00 92.69 104 ALA A C 1
ATOM 811 O O . ALA A 1 104 ? -10.984 7.106 13.104 1.00 92.69 104 ALA A O 1
ATOM 812 N N . THR A 1 105 ? -9.661 7.671 14.829 1.00 94.44 105 THR A N 1
ATOM 813 C CA . THR A 1 105 ? -8.396 7.594 14.083 1.00 94.44 105 THR A CA 1
ATOM 814 C C . THR A 1 105 ? -8.100 6.170 13.616 1.00 94.44 105 THR A C 1
ATOM 816 O O . THR A 1 105 ? -7.682 5.963 12.474 1.00 94.44 105 THR A O 1
ATOM 819 N N . LEU A 1 106 ? -8.332 5.171 14.473 1.00 94.44 106 LEU A N 1
ATOM 820 C CA . LEU A 1 106 ? -8.135 3.762 14.124 1.00 94.44 106 LEU A CA 1
ATOM 821 C C . LEU A 1 106 ? -9.085 3.316 13.006 1.00 94.44 106 LEU A C 1
ATOM 823 O O . LEU A 1 106 ? -8.637 2.677 12.057 1.00 94.44 106 LEU A O 1
ATOM 827 N N . ARG A 1 107 ? -10.360 3.729 13.043 1.00 94.81 107 ARG A N 1
ATOM 828 C CA . ARG A 1 107 ? -11.329 3.471 11.962 1.00 94.81 107 ARG A CA 1
ATOM 829 C C . ARG A 1 107 ? -10.890 4.092 10.641 1.00 94.81 107 ARG A C 1
ATOM 831 O O . ARG A 1 107 ? -10.900 3.408 9.623 1.00 94.81 107 ARG A O 1
ATOM 838 N N . GLN A 1 108 ? -10.427 5.343 10.652 1.00 95.69 108 GLN A N 1
ATOM 839 C CA . GLN A 1 108 ? -9.930 6.002 9.441 1.00 95.69 108 GLN A CA 1
ATOM 840 C C . GLN A 1 108 ? -8.715 5.270 8.844 1.00 95.69 108 GLN A C 1
ATOM 842 O O . GLN A 1 108 ? -8.614 5.099 7.625 1.00 95.69 108 GLN A O 1
ATOM 847 N N . ARG A 1 109 ? -7.780 4.822 9.695 1.00 95.81 109 ARG A N 1
ATOM 848 C CA . ARG A 1 109 ? -6.631 4.013 9.260 1.00 95.81 109 ARG A CA 1
ATOM 849 C C . ARG A 1 109 ? -7.097 2.695 8.655 1.00 95.81 109 ARG A C 1
ATOM 851 O O . ARG A 1 109 ? -6.660 2.348 7.562 1.00 95.81 109 ARG A O 1
ATOM 858 N N . LEU A 1 110 ? -8.010 2.005 9.325 1.00 96.19 110 LEU A N 1
ATOM 859 C CA . LEU A 1 110 ? -8.568 0.733 8.885 1.00 96.19 110 LEU A CA 1
ATOM 860 C C . LEU A 1 110 ? -9.272 0.861 7.525 1.00 96.19 110 LEU A C 1
ATOM 862 O O . LEU A 1 110 ? -9.020 0.059 6.629 1.00 96.19 110 LEU A O 1
ATOM 866 N N . GLU A 1 111 ? -10.066 1.910 7.308 1.00 96.38 111 GLU A N 1
ATOM 867 C CA . GLU A 1 111 ? -10.669 2.197 5.999 1.00 96.38 111 GLU A CA 1
ATOM 868 C C . GLU A 1 111 ? -9.625 2.415 4.900 1.00 96.38 111 GLU A C 1
ATOM 870 O O . GLU A 1 111 ? -9.795 1.941 3.776 1.00 96.38 111 GLU A O 1
ATOM 875 N N . ARG A 1 112 ? -8.527 3.117 5.204 1.00 97.06 112 ARG A N 1
ATOM 876 C CA . ARG A 1 112 ? -7.423 3.294 4.251 1.00 97.06 112 ARG A CA 1
ATOM 877 C C . ARG A 1 112 ? -6.804 1.947 3.875 1.00 97.06 112 ARG A C 1
ATOM 879 O O . ARG A 1 112 ? -6.638 1.690 2.688 1.00 97.06 112 ARG A O 1
ATOM 886 N N . HIS A 1 113 ? -6.506 1.096 4.857 1.00 97.12 113 HIS A N 1
ATOM 887 C CA . HIS A 1 113 ? -5.940 -0.234 4.612 1.00 97.12 113 HIS A CA 1
ATOM 888 C C . HIS A 1 113 ? -6.901 -1.128 3.809 1.00 97.12 113 HIS A C 1
AT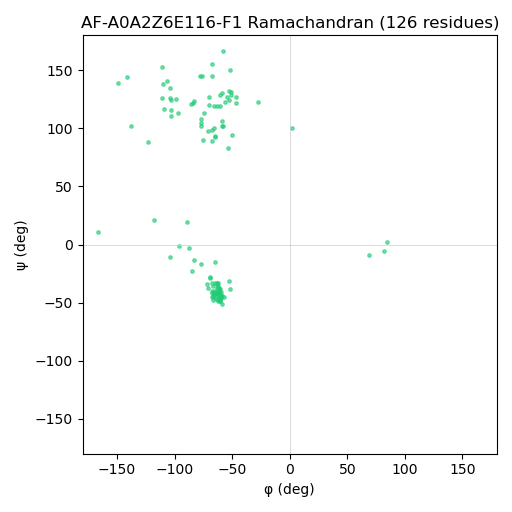OM 890 O O . HIS A 1 113 ? -6.479 -1.802 2.872 1.00 97.12 113 HIS A O 1
ATOM 896 N N . ARG A 1 114 ? -8.215 -1.044 4.059 1.00 95.62 114 ARG A N 1
ATOM 897 C CA . ARG A 1 114 ? -9.231 -1.730 3.238 1.00 95.62 114 ARG A CA 1
ATOM 898 C C . ARG A 1 114 ? -9.218 -1.265 1.779 1.00 95.62 114 ARG A C 1
ATOM 900 O O . ARG A 1 114 ? -9.170 -2.098 0.877 1.00 95.62 114 ARG A O 1
ATOM 907 N N . ARG A 1 115 ? -9.178 0.049 1.528 1.00 97.50 115 ARG A N 1
ATOM 908 C CA . ARG A 1 115 ? -9.078 0.593 0.158 1.00 97.50 115 ARG A CA 1
ATOM 909 C C . ARG A 1 115 ? -7.784 0.170 -0.547 1.00 97.50 115 ARG A C 1
ATOM 911 O O . ARG A 1 115 ? -7.816 -0.101 -1.748 1.00 97.50 115 ARG A O 1
ATOM 918 N N . ASN A 1 116 ? -6.667 0.098 0.179 1.00 96.75 116 ASN A N 1
ATOM 919 C CA . ASN A 1 116 ? -5.396 -0.394 -0.356 1.00 96.75 116 ASN A CA 1
ATOM 920 C C . ASN A 1 116 ? -5.491 -1.870 -0.759 1.00 96.75 116 ASN A C 1
ATOM 922 O O . ASN A 1 116 ? -5.102 -2.221 -1.871 1.00 96.75 116 ASN A O 1
ATOM 926 N N . LEU A 1 117 ? -6.065 -2.719 0.098 1.00 96.75 117 LEU A N 1
ATOM 927 C CA . LEU A 1 117 ? -6.272 -4.141 -0.185 1.00 96.75 117 LEU A CA 1
ATOM 928 C C . LEU A 1 117 ? -7.104 -4.332 -1.461 1.00 96.75 117 LEU A C 1
ATOM 930 O O . LEU A 1 117 ? -6.735 -5.104 -2.350 1.00 96.75 117 LEU A O 1
ATOM 934 N N . GLU A 1 118 ? -8.190 -3.575 -1.611 1.00 96.00 118 GLU A N 1
ATOM 935 C CA . GLU A 1 118 ? -8.986 -3.580 -2.840 1.00 96.00 118 GLU A CA 1
ATOM 936 C C . GLU A 1 118 ? -8.198 -3.104 -4.074 1.00 96.00 118 GLU A C 1
ATOM 938 O O . GLU A 1 118 ? -8.404 -3.592 -5.183 1.00 96.00 118 GLU A O 1
ATOM 943 N N . ALA A 1 119 ? -7.297 -2.131 -3.927 1.00 97.06 119 ALA A N 1
ATOM 944 C CA . ALA A 1 119 ? -6.461 -1.680 -5.036 1.00 97.06 119 ALA A CA 1
ATOM 945 C C . ALA A 1 119 ? -5.468 -2.767 -5.469 1.00 97.06 119 ALA A C 1
ATOM 947 O O . ALA A 1 119 ? -5.368 -3.054 -6.662 1.00 97.06 119 ALA A O 1
ATOM 948 N N . ILE A 1 120 ? -4.804 -3.413 -4.509 1.00 94.50 120 ILE A N 1
ATOM 949 C CA . ILE A 1 120 ? -3.831 -4.483 -4.761 1.00 94.50 120 ILE A CA 1
ATOM 950 C C . ILE A 1 120 ? -4.509 -5.698 -5.402 1.00 94.50 120 ILE A C 1
ATOM 952 O O . ILE A 1 120 ? -3.988 -6.255 -6.365 1.00 94.50 120 ILE A O 1
ATOM 956 N N . THR A 1 121 ? -5.694 -6.088 -4.925 1.00 94.69 121 THR A N 1
ATOM 957 C CA . THR A 1 121 ? -6.474 -7.185 -5.531 1.00 94.69 121 THR A CA 1
ATOM 958 C C . THR A 1 121 ? -6.848 -6.882 -6.982 1.00 94.69 121 THR A C 1
ATOM 960 O O . T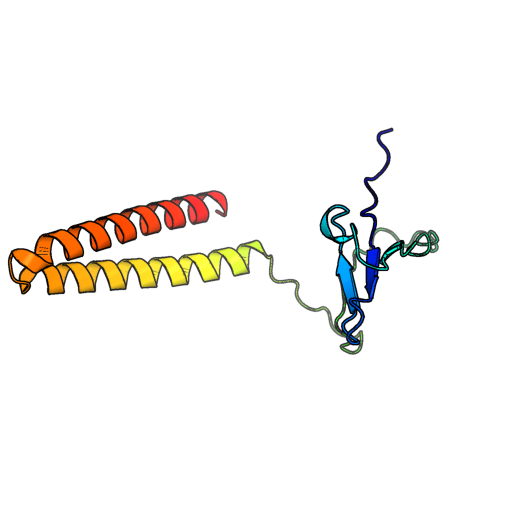HR A 1 121 ? -6.612 -7.717 -7.853 1.00 94.69 121 THR A O 1
ATOM 963 N N . ARG A 1 122 ? -7.311 -5.659 -7.281 1.00 96.31 122 ARG A N 1
ATOM 964 C CA . ARG A 1 122 ? -7.570 -5.222 -8.664 1.00 96.31 122 ARG A CA 1
ATOM 965 C C . ARG A 1 122 ? -6.317 -5.251 -9.540 1.00 96.31 122 ARG A C 1
ATOM 967 O O . ARG A 1 122 ? -6.409 -5.589 -10.718 1.00 96.31 122 ARG A O 1
ATOM 974 N N . GLU A 1 123 ? -5.153 -4.875 -9.010 1.00 94.31 123 GLU A N 1
ATOM 975 C CA . GLU A 1 123 ? -3.897 -4.979 -9.761 1.00 94.31 123 GLU A CA 1
ATOM 976 C C . GLU A 1 123 ? -3.490 -6.432 -10.015 1.00 94.31 123 GLU A C 1
ATOM 978 O O . GLU A 1 123 ? -3.087 -6.760 -11.129 1.00 94.31 123 GLU A O 1
ATOM 983 N N . LEU A 1 124 ? -3.640 -7.313 -9.024 1.00 93.44 124 LEU A N 1
ATOM 984 C CA . LEU A 1 124 ? -3.365 -8.741 -9.179 1.00 93.44 124 LEU A CA 1
ATOM 985 C C . LEU A 1 124 ? -4.262 -9.392 -10.237 1.00 93.44 124 LEU A C 1
ATOM 987 O O . LEU A 1 124 ? -3.763 -10.201 -11.016 1.00 93.44 124 LEU A O 1
ATOM 991 N N . ASP A 1 125 ? -5.539 -9.011 -10.306 1.00 92.88 125 ASP A N 1
ATOM 992 C CA . ASP A 1 125 ? -6.461 -9.491 -11.341 1.00 92.88 125 ASP A CA 1
ATOM 993 C C . ASP A 1 125 ? -6.074 -9.003 -12.742 1.00 92.88 125 ASP A C 1
ATOM 995 O O . ASP A 1 125 ? -6.194 -9.749 -13.709 1.00 92.88 125 ASP A O 1
ATOM 999 N N . ARG A 1 126 ? -5.555 -7.775 -12.870 1.00 92.06 126 ARG A N 1
ATOM 1000 C CA . ARG A 1 126 ? -5.062 -7.241 -14.156 1.00 92.06 126 ARG A CA 1
ATOM 1001 C C . ARG A 1 126 ? -3.791 -7.924 -14.646 1.00 92.06 126 ARG A C 1
ATOM 1003 O O . ARG A 1 126 ? -3.529 -7.922 -15.843 1.00 92.06 126 ARG A O 1
ATOM 1010 N N . LEU A 1 127 ? -2.987 -8.443 -13.724 1.00 86.62 127 LEU A N 1
ATOM 1011 C CA . LEU A 1 127 ? -1.754 -9.167 -14.029 1.00 86.62 127 LEU A CA 1
ATOM 1012 C C . LEU A 1 127 ? -1.993 -10.660 -14.254 1.00 86.62 127 LEU A C 1
ATOM 1014 O O . LEU A 1 127 ? -1.013 -11.376 -14.475 1.00 86.62 127 LEU A O 1
ATOM 1018 N N . ARG A 1 128 ? -3.238 -11.133 -14.100 1.00 69.69 128 ARG A N 1
ATOM 1019 C CA . ARG A 1 128 ? -3.596 -12.547 -14.095 1.00 69.69 128 ARG A CA 1
ATOM 1020 C C . ARG A 1 128 ? -3.523 -13.164 -15.479 1.00 69.69 128 ARG A C 1
ATOM 1022 O O . ARG A 1 128 ? -2.867 -14.231 -15.514 1.00 69.69 128 ARG A O 1
#

Sequence (128 aa):
MPQPAWARLWKCDAGHGEVLYTNDMRVTRGKRCELLTLPEAQPGPSRRAGNTTPTTSRPVGEPAQLVPRDDLRRRILRTELENEQKQIATLETELATAPADAQATLRQRLERHRRNLEAITRELDRLR

Mean predicted aligned error: 17.76 Å